Protein AF-A0A4D0QT08-F1 (afdb_monomer)

Nearest PDB structures (foldseek):
  4ldz-assembly1_B  TM=4.249E-01  e=3.659E-02  Bacillus subtilis subsp. 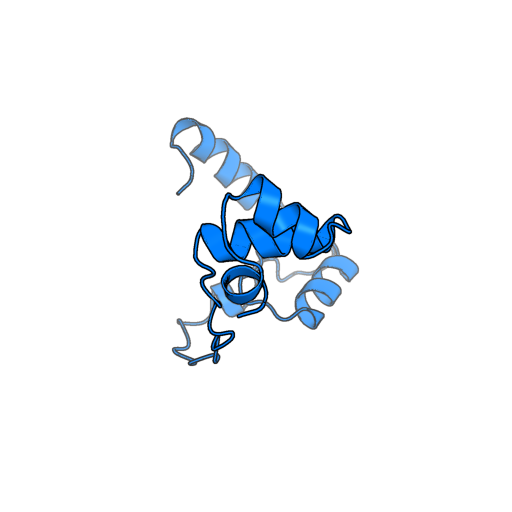subtilis str. 168
  5cy1-assembly1_A  TM=9.539E-01  e=2.562E+00  Escherichia coli
  4gvp-assembly1_A  TM=3.698E-01  e=5.782E-02  Staphylococcus aureus subsp. aureus Mu50
  6koq-assembly1_F  TM=3.698E-01  e=1.333E+00  Mycobacterium tuberculosis H37Rv
  6kon-assembly1_F  TM=3.008E-01  e=1.848E+00  Mycobacterium tuberculosis H37Rv

Sequence (100 aa):
MVSRSWYSQAVELLMCPTATLLSDVEPIENLVKTVRSGNTHAERISAMLTSPAMTETHDFSYRSVILTLSERKVLRLLGKGWGINQIASLLKKSNKTISA

Mean predicted aligned error: 13.87 Å

pLDDT: mean 83.4, std 14.71, range [43.84, 98.06]

Organism: Escherichia coli (NCBI:txid562)

Structure (mmCIF, 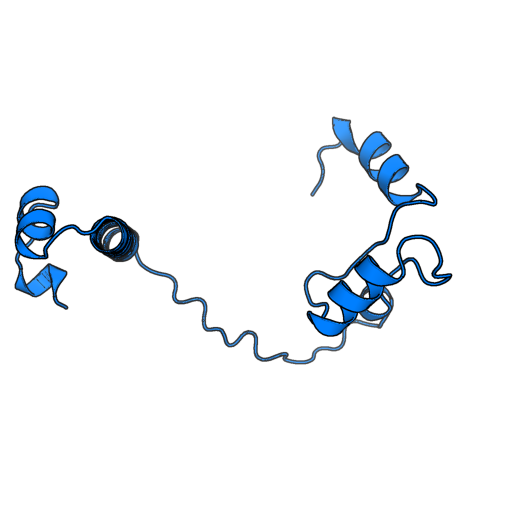N/CA/C/O backbone):
data_AF-A0A4D0QT08-F1
#
_entry.id   AF-A0A4D0QT08-F1
#
loop_
_atom_site.group_PDB
_atom_site.id
_atom_site.type_symbol
_atom_site.label_atom_id
_atom_site.label_alt_id
_atom_site.label_comp_id
_atom_site.label_asym_id
_atom_site.label_entity_id
_atom_site.label_seq_id
_atom_site.pdbx_PDB_ins_code
_atom_site.Cartn_x
_atom_site.Cartn_y
_atom_site.Cartn_z
_atom_site.occupancy
_atom_site.B_iso_or_equiv
_atom_site.auth_seq_id
_atom_site.auth_comp_id
_atom_site.auth_asym_id
_atom_site.auth_atom_id
_atom_site.pdbx_PDB_model_num
ATOM 1 N N . MET A 1 1 ? 0.597 12.762 5.099 1.00 65.69 1 MET A N 1
ATOM 2 C CA . MET A 1 1 ? -0.083 13.665 6.056 1.00 65.69 1 MET A CA 1
ATOM 3 C C . MET A 1 1 ? -1.460 13.998 5.508 1.00 65.69 1 MET A C 1
ATOM 5 O O . MET A 1 1 ? -1.563 14.260 4.315 1.00 65.69 1 MET A O 1
ATOM 9 N N . VAL A 1 2 ? -2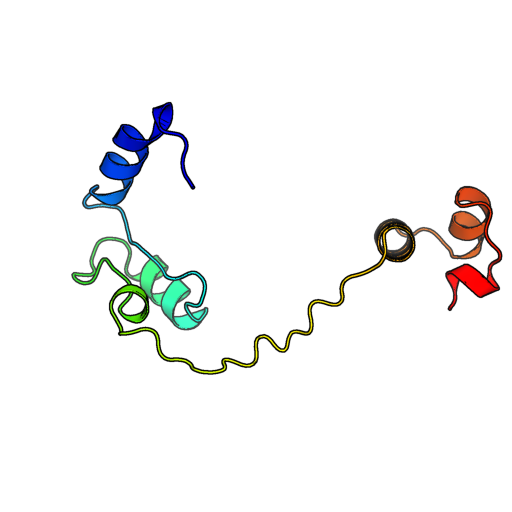.504 13.928 6.335 1.00 78.69 2 VAL A N 1
ATOM 10 C CA . VAL A 1 2 ? -3.887 14.225 5.918 1.00 78.69 2 VAL A CA 1
ATOM 11 C C . VAL A 1 2 ? -4.029 15.729 5.649 1.00 78.69 2 VAL A C 1
ATOM 13 O O . VAL A 1 2 ? -3.457 16.543 6.373 1.00 78.69 2 VAL A O 1
ATOM 16 N N . SER A 1 3 ? -4.755 16.110 4.593 1.00 89.94 3 SER A N 1
ATOM 17 C CA . SER A 1 3 ? -5.023 17.522 4.283 1.00 89.94 3 SER A CA 1
ATOM 18 C C . SER A 1 3 ? -5.833 18.188 5.402 1.00 89.94 3 SER A C 1
ATOM 20 O O . SER A 1 3 ? -6.719 17.561 5.985 1.00 89.94 3 SER A O 1
ATOM 22 N N . ARG A 1 4 ? -5.573 19.477 5.673 1.00 89.06 4 ARG A N 1
ATOM 23 C CA . ARG A 1 4 ? -6.263 20.243 6.731 1.00 89.06 4 ARG A CA 1
ATOM 24 C C . ARG A 1 4 ? -7.782 20.218 6.581 1.00 89.06 4 ARG A C 1
ATOM 26 O O . ARG A 1 4 ? -8.479 20.150 7.584 1.00 89.06 4 ARG A O 1
ATOM 33 N N . SER A 1 5 ? -8.278 20.210 5.346 1.00 92.56 5 SER A N 1
ATOM 34 C CA . SER A 1 5 ? -9.712 20.159 5.037 1.00 92.56 5 SER A CA 1
ATOM 35 C C . SER A 1 5 ? -10.401 18.888 5.543 1.00 92.56 5 SER A C 1
ATOM 37 O O . SER A 1 5 ? -11.607 18.897 5.742 1.00 92.56 5 SER A O 1
ATOM 39 N N . TRP A 1 6 ? -9.644 17.808 5.758 1.00 90.31 6 TRP A N 1
ATOM 40 C CA . TRP A 1 6 ? -10.149 16.500 6.188 1.00 90.31 6 TRP A CA 1
ATOM 41 C C . TRP A 1 6 ? -9.723 16.136 7.610 1.00 90.31 6 TRP A C 1
ATOM 43 O O . TRP A 1 6 ? -10.031 15.047 8.084 1.00 90.31 6 TRP A O 1
ATOM 53 N N . TYR A 1 7 ? -8.996 17.023 8.293 1.00 90.94 7 TYR A N 1
ATOM 54 C CA . TYR A 1 7 ? -8.416 16.718 9.595 1.00 90.94 7 TYR A CA 1
ATOM 55 C C . TYR A 1 7 ? -9.491 16.453 10.652 1.00 90.94 7 TYR A C 1
ATOM 57 O O . TYR A 1 7 ? -9.400 15.460 11.364 1.00 90.94 7 TYR A O 1
ATOM 65 N N . SER A 1 8 ? -10.535 17.287 10.715 1.00 89.88 8 SER A N 1
ATOM 66 C CA . SER A 1 8 ? -11.655 17.093 11.647 1.00 89.88 8 SER A CA 1
ATOM 67 C C . SER A 1 8 ? -12.336 15.740 11.443 1.00 89.88 8 SER A C 1
ATOM 69 O O . SER A 1 8 ? -12.545 15.012 12.409 1.00 89.88 8 SER A O 1
ATOM 71 N N . GLN A 1 9 ? -12.596 15.368 10.187 1.00 89.69 9 GLN A N 1
ATOM 72 C CA . GLN A 1 9 ? -13.221 14.091 9.850 1.00 89.69 9 GLN A CA 1
ATOM 73 C C . GLN A 1 9 ? -12.317 12.900 10.182 1.00 89.69 9 GLN A C 1
ATOM 75 O O . GLN A 1 9 ? -12.785 11.881 10.682 1.00 89.69 9 GLN A O 1
ATOM 80 N N . ALA A 1 10 ? -11.015 13.023 9.917 1.00 88.06 10 ALA A N 1
ATOM 81 C CA . ALA A 1 10 ? -10.045 11.990 10.252 1.00 88.06 10 ALA A CA 1
ATOM 82 C C . ALA A 1 10 ? -9.950 11.783 11.769 1.00 88.06 10 ALA A C 1
ATOM 84 O O . ALA A 1 10 ? -9.906 10.642 12.214 1.00 88.06 10 ALA A O 1
ATOM 85 N N . VAL A 1 11 ? -9.963 12.865 12.556 1.00 87.88 11 VAL A N 1
ATOM 86 C CA . VAL A 1 11 ? -9.985 12.794 14.024 1.00 87.88 11 VAL A CA 1
ATOM 87 C C . VAL A 1 11 ? -11.269 12.137 14.516 1.00 87.88 11 VAL A C 1
ATOM 89 O O . VAL A 1 11 ? -11.199 11.263 15.371 1.00 87.88 11 VAL A O 1
ATOM 92 N N . GLU A 1 12 ? -12.426 12.501 13.968 1.00 88.56 12 GLU A N 1
ATOM 93 C CA . GLU A 1 12 ? -13.701 11.886 14.348 1.00 88.56 12 GLU A CA 1
ATOM 94 C C . GLU A 1 12 ? -13.683 10.369 14.118 1.00 88.56 12 GLU A C 1
ATOM 96 O O . GLU A 1 12 ? -13.990 9.608 15.033 1.00 88.56 12 GLU A O 1
ATOM 101 N N . LEU A 1 13 ? -13.215 9.926 12.946 1.00 85.12 13 LEU A N 1
ATOM 102 C CA . LEU A 1 13 ? -13.048 8.505 12.628 1.00 85.12 13 LEU A CA 1
ATOM 103 C C . LEU A 1 13 ? -12.055 7.806 13.564 1.00 85.12 13 LEU A C 1
ATOM 105 O O . LEU A 1 13 ? -12.271 6.654 13.931 1.00 85.12 13 LEU A O 1
ATOM 109 N N . LEU A 1 14 ? -10.984 8.495 13.966 1.00 84.69 14 LEU A N 1
ATOM 110 C CA . LEU A 1 14 ? -9.980 7.968 14.892 1.00 84.69 14 LEU A CA 1
ATOM 111 C C . LEU A 1 14 ? -10.539 7.786 16.312 1.00 84.69 14 LEU A C 1
ATOM 113 O O . LEU A 1 14 ? -10.147 6.863 17.020 1.00 84.69 14 LEU A O 1
ATOM 117 N N . MET A 1 15 ? -11.444 8.676 16.722 1.00 83.06 15 MET A N 1
ATOM 118 C CA . MET A 1 15 ? -12.066 8.692 18.049 1.00 83.06 15 MET A CA 1
ATOM 119 C C . MET A 1 15 ? -13.340 7.837 18.118 1.00 83.06 15 MET A C 1
ATOM 121 O O . MET A 1 15 ? -13.883 7.641 19.208 1.00 83.06 15 MET A O 1
ATOM 125 N N . CYS A 1 16 ? -13.838 7.326 16.986 1.00 81.69 16 CYS A N 1
ATOM 126 C CA . CYS A 1 16 ? -15.021 6.475 16.959 1.00 81.69 16 CYS A CA 1
ATOM 127 C C . CYS A 1 16 ? -14.818 5.224 17.831 1.00 81.69 16 CYS A C 1
ATOM 129 O O . CYS A 1 16 ? -13.825 4.510 17.682 1.00 81.69 16 CYS A O 1
ATOM 131 N N . PRO A 1 17 ? -15.795 4.861 18.681 1.00 76.50 17 PRO A N 1
ATOM 132 C CA . PRO A 1 17 ? -15.690 3.691 19.547 1.00 76.50 17 PRO A CA 1
ATOM 133 C C . PRO A 1 17 ? -15.739 2.353 18.796 1.00 76.50 17 PRO A C 1
ATOM 135 O O . PRO A 1 17 ? -15.647 1.308 19.428 1.00 76.50 17 PRO A O 1
ATOM 138 N N . THR A 1 18 ? -15.936 2.385 17.480 1.00 82.12 18 THR A N 1
ATOM 139 C CA . THR A 1 18 ? -15.921 1.240 16.563 1.00 82.12 18 THR A CA 1
ATOM 140 C C . THR A 1 18 ? -14.635 1.154 15.744 1.00 82.12 18 THR A C 1
ATOM 142 O O . THR A 1 18 ? -14.475 0.211 14.971 1.00 82.12 18 THR A O 1
ATOM 145 N N . ALA A 1 19 ? -13.734 2.129 15.878 1.00 84.69 19 ALA A N 1
ATOM 146 C CA . ALA A 1 19 ? -12.458 2.137 15.185 1.00 84.69 19 ALA A CA 1
ATOM 147 C C . ALA A 1 19 ? -11.383 1.423 16.013 1.00 84.69 19 ALA A C 1
ATOM 149 O O . ALA A 1 19 ? -11.390 1.433 17.246 1.00 84.69 19 ALA A O 1
ATOM 150 N N . THR A 1 20 ? -10.439 0.799 15.316 1.00 87.19 20 THR A N 1
ATOM 151 C CA . THR A 1 20 ? -9.255 0.177 15.913 1.00 87.19 20 THR A CA 1
ATOM 152 C C . THR A 1 20 ? -8.026 0.658 15.156 1.00 87.19 20 THR A C 1
ATOM 154 O O . THR A 1 20 ? -7.984 0.583 13.927 1.00 87.19 20 THR A O 1
ATOM 157 N N . LEU A 1 21 ? -7.043 1.187 15.882 1.00 87.75 21 LEU A N 1
ATOM 158 C CA . LEU A 1 21 ? -5.784 1.679 15.335 1.00 87.75 21 LEU A CA 1
ATOM 159 C C . LEU A 1 21 ? -4.747 0.566 15.336 1.00 87.75 21 LEU A C 1
ATOM 161 O O . LEU A 1 21 ? -4.391 0.029 16.384 1.00 87.75 21 LEU A O 1
ATOM 165 N N . LEU A 1 22 ? -4.247 0.255 14.147 1.00 88.31 22 LEU A N 1
ATOM 166 C CA . LEU A 1 22 ? -3.268 -0.794 13.904 1.00 88.31 22 LEU A CA 1
ATOM 167 C C . LEU A 1 22 ? -1.970 -0.170 13.399 1.00 88.31 22 LEU A C 1
ATOM 169 O O . LEU A 1 22 ? -2.002 0.802 12.642 1.00 88.31 22 LEU A O 1
ATOM 173 N N . SER A 1 23 ? -0.837 -0.723 13.827 1.00 86.25 23 SER A N 1
ATOM 174 C CA . SER A 1 23 ? 0.458 -0.363 13.255 1.00 86.25 23 SER A CA 1
ATOM 175 C C . SER A 1 23 ? 0.590 -0.943 11.846 1.00 86.25 23 SER A C 1
ATOM 177 O O . SER A 1 23 ? 0.053 -2.004 11.533 1.00 86.25 23 SER A O 1
ATOM 179 N N . ASP A 1 24 ? 1.323 -0.235 10.994 1.00 84.50 24 ASP A N 1
ATOM 180 C CA . ASP A 1 24 ? 1.727 -0.678 9.661 1.00 84.50 24 ASP A CA 1
ATOM 181 C C . ASP A 1 24 ? 2.672 -1.888 9.681 1.00 84.50 24 ASP A C 1
ATOM 183 O O . ASP A 1 24 ? 2.813 -2.566 8.664 1.00 84.50 24 ASP A O 1
ATOM 187 N N . VAL A 1 25 ? 3.279 -2.182 10.832 1.00 83.38 25 VAL A N 1
ATOM 188 C CA . VAL A 1 25 ? 4.168 -3.330 11.046 1.00 83.38 25 VAL A CA 1
ATOM 189 C C . VAL A 1 25 ? 3.543 -4.433 11.913 1.00 83.38 25 VAL A C 1
ATOM 191 O O . VAL A 1 25 ? 4.258 -5.305 12.399 1.00 83.38 25 VAL A O 1
ATOM 194 N N . GLU A 1 26 ? 2.218 -4.427 12.109 1.00 84.62 26 GLU A N 1
ATOM 195 C CA . GLU A 1 26 ? 1.529 -5.511 12.828 1.00 84.62 26 GLU A CA 1
ATOM 196 C C . GLU A 1 26 ? 1.664 -6.861 12.095 1.00 84.62 26 GLU A C 1
ATOM 198 O O . GLU A 1 26 ? 1.343 -6.941 10.901 1.00 84.62 26 GLU A O 1
ATOM 203 N N . PRO A 1 27 ? 2.072 -7.951 12.779 1.00 85.06 27 PRO A N 1
ATOM 204 C CA . PRO A 1 27 ? 2.033 -9.289 12.200 1.00 85.06 27 PRO A CA 1
ATOM 205 C C . PRO A 1 27 ? 0.608 -9.716 11.821 1.00 85.06 27 PRO A C 1
ATOM 207 O O . PRO A 1 27 ? -0.395 -9.316 12.424 1.00 85.06 27 PRO A O 1
ATOM 210 N N . ILE A 1 28 ? 0.516 -10.593 10.818 1.00 87.50 28 ILE A N 1
ATOM 211 C CA . ILE A 1 28 ? -0.758 -11.055 10.247 1.00 87.50 28 ILE A CA 1
ATOM 212 C C . ILE A 1 28 ? -1.625 -11.731 11.313 1.00 87.50 28 ILE A C 1
ATOM 214 O O . ILE A 1 28 ? -2.844 -11.564 11.324 1.00 87.50 28 ILE A O 1
ATOM 218 N N . GLU A 1 29 ? -1.017 -12.462 12.240 1.00 88.00 29 GLU A N 1
ATOM 219 C CA . GLU A 1 29 ? -1.700 -13.163 13.325 1.00 88.00 29 GLU A CA 1
ATOM 220 C C . GLU A 1 29 ? -2.472 -12.188 14.222 1.00 88.00 29 GLU A C 1
ATOM 222 O O . GLU A 1 29 ? -3.628 -12.443 14.575 1.00 88.00 29 GLU A O 1
ATOM 227 N N . ASN A 1 30 ? -1.869 -11.040 14.534 1.00 84.88 30 ASN A N 1
ATOM 228 C CA . ASN A 1 30 ? -2.485 -9.998 15.348 1.00 84.88 30 ASN A CA 1
ATOM 229 C C . ASN A 1 30 ? -3.571 -9.239 14.579 1.00 84.88 30 ASN A C 1
ATOM 231 O O . ASN A 1 30 ? -4.623 -8.932 15.150 1.00 84.88 30 ASN A O 1
ATOM 235 N N . LEU A 1 31 ? -3.378 -9.003 13.276 1.00 87.62 31 LEU A N 1
ATOM 236 C CA . LEU A 1 31 ? -4.428 -8.466 12.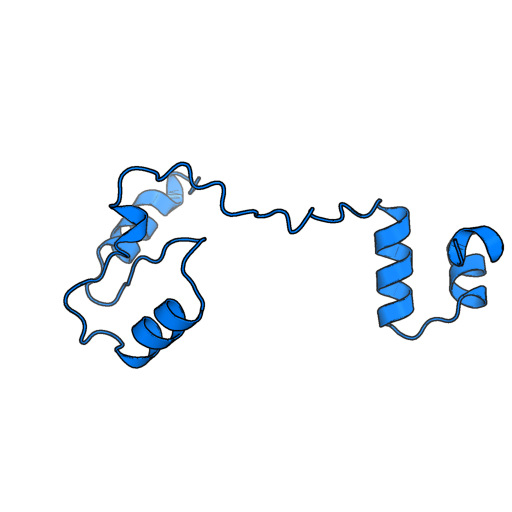403 1.00 87.62 31 LEU A CA 1
ATOM 237 C C . LEU A 1 31 ? -5.648 -9.393 12.386 1.00 87.62 31 LEU A C 1
ATOM 239 O O . LEU A 1 31 ? -6.774 -8.950 12.616 1.00 87.62 31 LEU A O 1
ATOM 243 N N . VAL A 1 32 ? -5.434 -10.695 12.182 1.00 90.00 32 VAL A N 1
ATOM 244 C CA . VAL A 1 32 ? -6.501 -11.705 12.178 1.00 90.00 32 VAL A CA 1
ATOM 245 C C . VAL A 1 32 ? -7.202 -11.760 13.532 1.00 90.00 32 VAL A C 1
ATOM 247 O O . VAL A 1 32 ? -8.433 -11.815 13.576 1.00 90.00 32 VAL A O 1
ATOM 250 N N . LYS A 1 33 ? -6.447 -11.719 14.636 1.00 87.31 33 LYS A N 1
ATOM 251 C CA . LYS A 1 33 ? -7.007 -11.675 15.991 1.00 87.31 33 LYS A CA 1
ATOM 252 C C . LYS A 1 33 ? -7.907 -10.456 16.169 1.00 87.31 33 LYS A C 1
ATOM 254 O O . LYS A 1 33 ? -9.045 -10.631 16.592 1.00 87.31 33 LYS A O 1
ATOM 259 N N . THR A 1 34 ? -7.436 -9.275 15.774 1.00 86.62 34 THR A N 1
ATOM 260 C CA . THR A 1 34 ? -8.174 -8.008 15.886 1.00 86.62 34 THR A CA 1
ATOM 261 C C . THR A 1 34 ? -9.471 -8.029 15.077 1.00 86.62 34 THR A C 1
ATOM 263 O O . THR A 1 34 ? -10.540 -7.689 15.585 1.00 86.62 34 THR A O 1
ATOM 266 N N . VAL A 1 35 ? -9.408 -8.494 13.826 1.00 86.81 35 VAL A N 1
ATOM 267 C CA . VAL A 1 35 ? -10.587 -8.609 12.954 1.00 86.81 35 VAL A CA 1
ATOM 268 C C . VAL A 1 35 ? -11.608 -9.587 13.538 1.00 86.81 35 VAL A C 1
ATOM 270 O O . VAL A 1 35 ? -12.804 -9.304 13.531 1.00 86.81 35 VAL A O 1
ATOM 273 N N . ARG A 1 36 ? -11.155 -10.724 14.080 1.00 88.38 36 ARG A N 1
ATOM 274 C CA . ARG A 1 36 ? -12.035 -11.738 14.683 1.00 88.38 36 ARG A CA 1
ATOM 275 C C . ARG A 1 36 ? -12.639 -11.295 16.010 1.00 88.38 36 ARG A C 1
ATOM 277 O O . ARG A 1 36 ? -13.791 -11.620 16.275 1.00 88.38 36 ARG A O 1
ATOM 284 N N . SER A 1 37 ? -11.889 -10.568 16.837 1.00 83.50 37 SER A N 1
ATOM 285 C CA . SER A 1 37 ? -12.413 -9.994 18.081 1.00 83.50 37 SER A CA 1
ATOM 286 C C . SER A 1 37 ? -13.425 -8.878 17.819 1.00 83.50 37 SER A C 1
ATOM 288 O O . SER A 1 37 ? -14.264 -8.592 18.678 1.00 83.50 37 SER A O 1
ATOM 290 N N . GLY A 1 38 ? -13.372 -8.255 16.639 1.00 77.19 38 GLY A N 1
ATOM 291 C CA . GLY A 1 38 ? -14.221 -7.126 16.281 1.00 77.19 38 GLY A CA 1
ATOM 292 C C . GLY A 1 38 ? -14.169 -6.036 17.352 1.00 77.19 38 GLY A C 1
ATOM 293 O O . GLY A 1 38 ? -13.129 -5.796 17.961 1.00 77.19 38 GLY A O 1
ATOM 294 N N . ASN A 1 39 ? -15.316 -5.421 17.645 1.00 70.81 39 ASN A N 1
ATOM 295 C CA . ASN A 1 39 ? -15.398 -4.330 18.620 1.00 70.81 39 ASN A CA 1
ATOM 296 C C . ASN A 1 39 ? -15.506 -4.782 20.093 1.00 70.81 39 ASN A C 1
ATOM 298 O O . ASN A 1 39 ? -15.881 -3.994 20.959 1.00 70.81 39 ASN A O 1
ATOM 302 N N . THR A 1 40 ? -15.250 -6.060 20.390 1.00 71.81 40 THR A N 1
ATOM 303 C CA . THR A 1 40 ? -15.374 -6.594 21.760 1.00 71.81 40 THR A CA 1
ATOM 304 C C . THR A 1 40 ? -14.102 -6.414 22.592 1.00 71.81 40 THR A C 1
ATOM 306 O O . THR A 1 40 ? -14.124 -6.636 23.801 1.00 71.81 40 THR A O 1
ATOM 309 N N . HIS A 1 41 ? -12.992 -6.008 21.966 1.00 67.12 41 HIS A N 1
ATOM 310 C CA . HIS A 1 41 ? -11.704 -5.848 22.635 1.00 67.12 41 HIS A CA 1
ATOM 311 C C . HIS A 1 41 ? -11.556 -4.473 23.306 1.00 67.12 41 HIS A C 1
ATOM 313 O O . HIS A 1 41 ? -11.933 -3.444 22.742 1.00 67.12 41 HIS A O 1
ATOM 319 N N . ALA A 1 42 ? -10.996 -4.464 24.522 1.00 61.81 42 ALA A N 1
ATOM 320 C CA . ALA A 1 42 ? -10.737 -3.246 25.294 1.00 61.81 42 ALA A CA 1
ATOM 321 C C . ALA A 1 42 ? -9.532 -2.454 24.752 1.00 61.81 42 ALA A C 1
ATOM 323 O O . ALA A 1 42 ? -9.533 -1.224 24.791 1.00 61.81 42 ALA A O 1
ATOM 324 N N . GLU A 1 43 ? -8.531 -3.147 24.202 1.00 68.56 43 GLU A N 1
ATOM 325 C CA . GLU A 1 43 ? -7.384 -2.520 23.544 1.00 68.56 43 GLU A CA 1
ATOM 326 C C . GLU A 1 43 ? -7.721 -2.198 22.087 1.00 68.56 43 GLU A C 1
ATOM 328 O O . GLU A 1 43 ? -7.782 -3.076 21.229 1.00 68.56 43 GLU A O 1
ATOM 333 N N . ARG A 1 44 ? -7.972 -0.912 21.822 1.00 77.81 44 ARG A N 1
ATOM 334 C CA . ARG A 1 44 ? -8.316 -0.387 20.487 1.00 77.81 44 ARG A CA 1
ATOM 335 C C . ARG A 1 44 ? -7.140 0.256 19.765 1.00 77.81 44 ARG A C 1
ATOM 337 O O . ARG A 1 44 ? -7.286 0.695 18.629 1.00 77.81 44 ARG A O 1
ATOM 344 N N . ILE A 1 45 ? -5.998 0.349 20.432 1.00 86.31 45 ILE A N 1
ATOM 345 C CA . ILE A 1 45 ? -4.759 0.884 19.883 1.00 86.31 45 ILE A CA 1
ATOM 346 C C . ILE A 1 45 ? -3.734 -0.232 19.999 1.00 86.31 45 ILE A C 1
ATOM 348 O O . ILE A 1 45 ? -3.506 -0.734 21.097 1.00 86.31 45 ILE A O 1
ATOM 352 N N . SER A 1 46 ? -3.148 -0.630 18.871 1.00 85.50 46 SER A N 1
ATOM 353 C CA . SER A 1 46 ? -2.062 -1.607 18.837 1.00 85.50 46 SER A CA 1
ATOM 354 C C . SER A 1 46 ? -0.951 -1.190 19.801 1.00 85.50 46 SER A C 1
ATOM 356 O O . SER A 1 46 ? -0.463 -0.057 19.751 1.00 85.50 46 SER A O 1
ATOM 358 N N . ALA A 1 47 ? -0.518 -2.127 20.646 1.00 82.81 47 ALA A N 1
ATOM 359 C CA . ALA A 1 47 ? 0.575 -1.910 21.586 1.00 82.81 47 ALA A CA 1
ATOM 360 C C . ALA A 1 47 ? 1.876 -1.482 20.880 1.00 82.81 47 ALA A C 1
ATOM 362 O O . ALA A 1 47 ? 2.687 -0.765 21.466 1.00 82.81 47 ALA A O 1
ATOM 363 N N . MET A 1 48 ? 2.056 -1.853 19.605 1.00 81.81 48 MET A N 1
ATOM 364 C CA . MET A 1 48 ? 3.206 -1.442 18.793 1.00 81.81 48 MET A CA 1
ATOM 365 C C . MET A 1 48 ? 3.221 0.065 18.502 1.00 81.81 48 MET A C 1
ATOM 367 O O . MET A 1 48 ? 4.297 0.637 18.371 1.00 81.81 48 MET A O 1
ATOM 371 N N . LEU A 1 49 ? 2.057 0.726 18.449 1.00 83.69 49 LEU A N 1
ATOM 372 C CA . LEU A 1 49 ? 1.959 2.185 18.282 1.00 83.69 49 LEU A CA 1
ATOM 373 C C . LEU A 1 49 ? 2.317 2.950 19.561 1.00 83.69 49 LEU A C 1
ATOM 375 O O . LEU A 1 49 ? 2.718 4.110 19.497 1.00 83.69 49 LEU A O 1
ATOM 379 N N . THR A 1 50 ? 2.124 2.320 20.721 1.00 81.62 50 THR A N 1
ATOM 380 C CA . THR A 1 50 ? 2.377 2.919 22.040 1.00 81.62 50 THR A CA 1
ATOM 381 C C . THR A 1 50 ? 3.726 2.524 22.629 1.00 81.62 50 THR A C 1
ATOM 383 O O . THR A 1 50 ? 4.193 3.164 23.570 1.00 81.62 50 THR A O 1
ATOM 386 N N . SER A 1 51 ? 4.347 1.468 22.102 1.00 77.31 51 SER A N 1
ATOM 387 C CA . SER A 1 51 ? 5.681 1.044 22.506 1.00 77.31 51 SER A CA 1
ATOM 388 C C . SER A 1 51 ? 6.701 2.093 22.049 1.00 77.31 51 SER A C 1
ATOM 390 O O . SER A 1 51 ? 6.619 2.551 20.904 1.00 77.31 51 SER A O 1
ATOM 392 N N . PRO A 1 52 ? 7.663 2.502 22.900 1.00 68.75 52 PRO A N 1
ATOM 393 C CA . PRO A 1 52 ? 8.772 3.334 22.450 1.00 68.75 52 PRO A CA 1
ATOM 394 C C . PRO A 1 52 ? 9.417 2.641 21.256 1.00 68.75 52 PRO A C 1
ATOM 396 O O . PRO A 1 52 ? 9.632 1.433 21.321 1.00 68.75 52 PRO A O 1
ATOM 399 N N . ALA A 1 53 ? 9.644 3.397 20.175 1.00 59.19 53 ALA A N 1
ATOM 400 C CA . ALA A 1 53 ? 10.117 2.882 18.897 1.00 59.19 53 ALA A CA 1
ATOM 401 C C . ALA A 1 53 ? 11.285 1.926 19.132 1.00 59.19 53 ALA A C 1
ATOM 403 O O . ALA A 1 53 ? 12.421 2.352 19.346 1.00 59.19 53 ALA A O 1
ATOM 404 N N . MET A 1 54 ? 10.986 0.629 19.140 1.00 51.44 54 MET A N 1
ATOM 405 C CA . MET A 1 54 ? 12.022 -0.367 19.187 1.00 51.44 54 MET A CA 1
ATOM 406 C C . MET A 1 54 ? 12.706 -0.215 17.841 1.00 51.44 54 MET A C 1
ATOM 408 O O . MET A 1 54 ? 12.124 -0.494 16.795 1.00 51.44 54 MET A O 1
ATOM 412 N N . THR A 1 55 ? 13.934 0.285 17.860 1.00 50.19 55 THR A N 1
ATOM 413 C CA . THR A 1 55 ? 14.880 0.169 16.755 1.00 50.19 55 THR A CA 1
ATOM 414 C C . THR A 1 55 ? 15.269 -1.300 16.579 1.00 50.19 55 THR A C 1
ATOM 416 O O . THR A 1 55 ? 16.444 -1.644 16.536 1.00 50.19 55 THR A O 1
ATOM 419 N N . GLU A 1 56 ? 14.294 -2.196 16.494 1.00 46.44 56 GLU A N 1
ATOM 420 C CA . GLU A 1 56 ? 14.468 -3.419 15.741 1.00 46.44 56 GLU A CA 1
ATOM 421 C C . GLU A 1 56 ? 14.266 -2.918 14.311 1.00 46.44 56 GLU A C 1
ATOM 423 O O . GLU A 1 56 ? 13.162 -2.590 13.892 1.00 46.44 56 GLU A O 1
ATOM 428 N N . THR A 1 57 ? 15.296 -2.655 13.509 1.00 48.09 57 THR A N 1
ATOM 429 C CA . THR A 1 57 ? 16.004 -3.710 12.767 1.00 48.09 57 THR A CA 1
ATOM 430 C C . THR A 1 57 ? 15.168 -4.974 12.538 1.00 48.09 57 THR A C 1
ATOM 432 O O . THR A 1 57 ? 15.703 -6.065 12.411 1.00 48.09 57 THR A O 1
ATOM 435 N N . HIS A 1 58 ? 13.844 -4.842 12.397 1.00 48.06 58 HIS A N 1
ATOM 436 C CA . HIS A 1 58 ? 13.100 -5.762 11.579 1.00 48.06 58 HIS A CA 1
ATOM 437 C C . HIS A 1 58 ? 13.754 -5.603 10.219 1.00 48.06 58 HIS A C 1
ATOM 439 O O . HIS A 1 58 ? 13.680 -4.532 9.609 1.00 48.06 58 HIS A O 1
ATOM 445 N N . ASP A 1 59 ? 14.486 -6.632 9.812 1.00 43.84 59 ASP A N 1
ATOM 446 C CA . ASP A 1 59 ? 14.964 -6.840 8.464 1.00 43.84 59 ASP A CA 1
ATOM 447 C C . ASP A 1 59 ? 13.745 -6.793 7.526 1.00 43.84 59 ASP A C 1
ATOM 449 O O . ASP A 1 59 ? 13.324 -7.775 6.926 1.00 43.84 59 ASP A O 1
ATOM 453 N N . PHE A 1 60 ? 13.227 -5.593 7.266 1.00 45.34 60 PHE A N 1
ATOM 454 C CA . PHE A 1 60 ? 12.582 -5.215 6.017 1.00 45.34 60 PHE A CA 1
ATOM 455 C C . PHE A 1 60 ? 13.630 -5.182 4.889 1.00 45.34 60 PHE A C 1
ATOM 457 O O . PHE A 1 60 ? 13.490 -4.483 3.896 1.00 45.34 60 PHE A O 1
ATOM 464 N N . SER A 1 61 ? 14.652 -6.034 4.998 1.00 44.75 61 SER A N 1
ATOM 465 C CA . SER A 1 61 ? 15.350 -6.678 3.905 1.00 44.75 61 SER A CA 1
ATOM 466 C C . SER A 1 61 ? 14.446 -7.706 3.194 1.00 44.75 61 SER A C 1
ATOM 468 O O . SER A 1 61 ? 14.920 -8.644 2.565 1.00 44.75 61 SER A O 1
ATOM 470 N N . TYR A 1 62 ? 13.138 -7.448 3.085 1.00 51.84 62 TYR A N 1
ATOM 471 C CA . TYR A 1 62 ? 12.631 -7.393 1.721 1.00 51.84 62 TYR A CA 1
ATOM 472 C C . TYR A 1 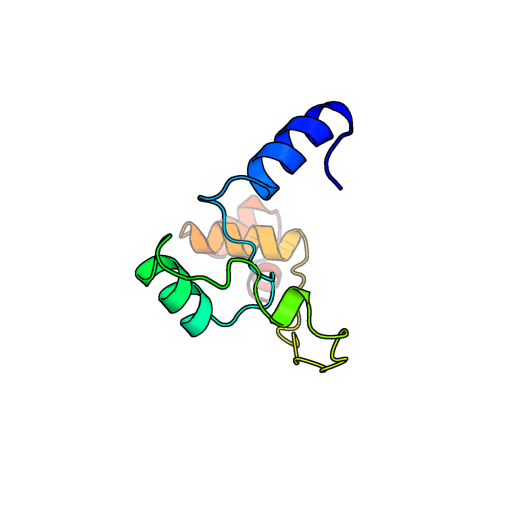62 ? 13.350 -6.214 1.088 1.00 51.84 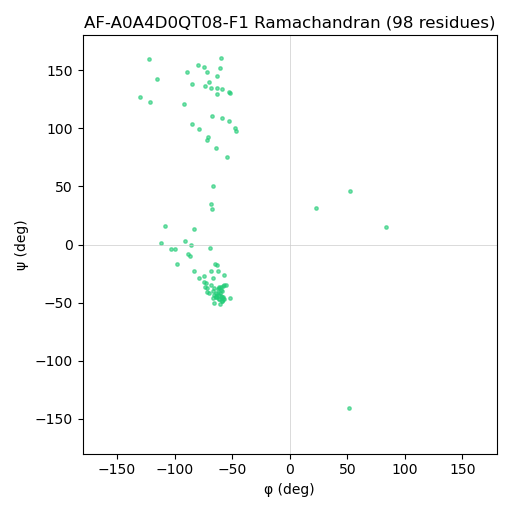62 TYR A C 1
ATOM 474 O O . TYR A 1 62 ? 12.823 -5.104 1.091 1.00 51.84 62 TYR A O 1
ATOM 482 N N . ARG A 1 63 ? 14.582 -6.429 0.597 1.00 55.84 63 ARG A N 1
ATOM 483 C CA . ARG A 1 63 ? 15.205 -5.514 -0.354 1.00 55.84 63 ARG A CA 1
ATOM 484 C C . ARG A 1 63 ? 14.126 -5.270 -1.384 1.00 55.84 63 ARG A C 1
ATOM 486 O O . ARG A 1 63 ? 13.858 -6.154 -2.194 1.00 55.84 63 ARG A O 1
ATOM 493 N N . SER A 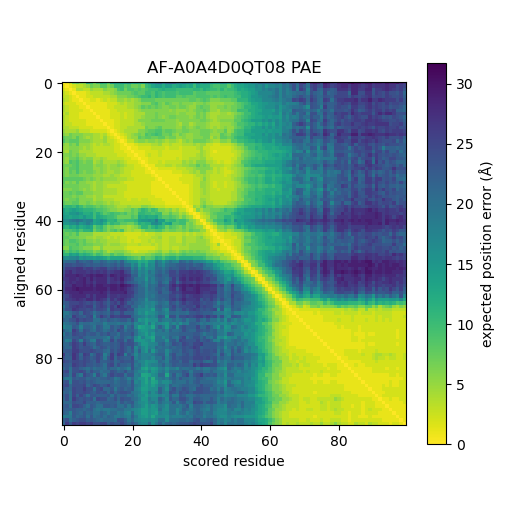1 64 ? 13.443 -4.135 -1.274 1.00 59.50 64 SER A N 1
ATOM 494 C CA . SER A 1 64 ? 12.467 -3.704 -2.249 1.00 59.50 64 SER A CA 1
ATOM 495 C C . SER A 1 64 ? 13.241 -3.772 -3.546 1.00 59.50 64 SER A C 1
ATOM 497 O O . SER A 1 64 ? 14.209 -3.031 -3.727 1.00 59.50 64 SER A O 1
ATOM 499 N N . VAL A 1 65 ? 12.950 -4.777 -4.372 1.00 71.25 65 VAL A N 1
ATOM 500 C CA . VAL A 1 65 ? 13.596 -4.892 -5.666 1.00 71.25 65 VAL A CA 1
ATOM 501 C C . VAL A 1 65 ? 12.985 -3.745 -6.442 1.00 71.25 65 VAL A C 1
ATOM 503 O O . VAL A 1 65 ? 11.870 -3.835 -6.965 1.00 71.25 65 VAL A O 1
ATOM 506 N N . ILE A 1 66 ? 13.667 -2.603 -6.400 1.00 84.50 66 ILE A N 1
ATOM 507 C CA . ILE A 1 66 ? 13.250 -1.411 -7.111 1.00 84.50 66 ILE A CA 1
ATOM 508 C C . ILE A 1 66 ? 13.522 -1.706 -8.577 1.00 84.50 66 ILE A C 1
ATOM 510 O O . ILE A 1 66 ? 14.608 -1.457 -9.089 1.00 84.50 66 ILE A O 1
ATOM 514 N N . LEU A 1 67 ? 12.517 -2.275 -9.238 1.00 89.31 67 LEU A N 1
ATOM 515 C CA . LEU A 1 67 ? 12.566 -2.499 -10.671 1.00 89.31 67 LEU A CA 1
ATOM 516 C C . LEU A 1 67 ? 12.652 -1.155 -11.384 1.00 89.31 67 LEU A C 1
ATOM 518 O O . LEU A 1 67 ? 11.852 -0.242 -11.105 1.00 89.31 67 LEU A O 1
ATOM 522 N N . THR A 1 68 ? 13.551 -1.070 -12.359 1.00 93.31 68 THR A N 1
ATOM 523 C CA . THR A 1 68 ? 13.594 0.047 -13.299 1.00 93.31 68 THR A CA 1
ATOM 524 C C . THR A 1 68 ? 12.271 0.146 -14.060 1.00 93.31 68 THR A C 1
ATOM 526 O O . THR A 1 68 ? 11.471 -0.795 -14.141 1.00 93.31 68 THR A O 1
ATOM 529 N N . LEU A 1 69 ? 12.000 1.313 -14.649 1.00 91.75 69 LEU A N 1
ATOM 530 C CA . LEU A 1 69 ? 10.775 1.514 -15.428 1.00 91.75 69 LEU A CA 1
ATOM 531 C C . LEU A 1 69 ? 10.661 0.499 -16.581 1.00 91.75 69 LEU A C 1
ATOM 533 O O . LEU A 1 69 ? 9.558 0.052 -16.899 1.00 91.75 69 LEU A O 1
ATOM 537 N N . SER A 1 70 ? 11.788 0.134 -17.198 1.00 92.75 70 SER A N 1
ATOM 538 C CA . SER A 1 70 ? 11.874 -0.890 -18.243 1.00 92.75 70 SER A CA 1
ATOM 539 C C . SER A 1 70 ? 11.543 -2.283 -17.721 1.00 92.75 70 SER A C 1
ATOM 541 O O . SER A 1 70 ? 10.663 -2.932 -18.285 1.00 92.75 70 SER A O 1
ATOM 543 N N . GLU A 1 71 ? 12.163 -2.716 -16.624 1.00 94.69 71 GLU A N 1
ATOM 544 C CA . GLU A 1 71 ? 11.909 -4.032 -16.016 1.00 94.69 71 GLU A CA 1
ATOM 545 C C . GLU A 1 71 ? 10.444 -4.185 -15.611 1.00 94.69 71 GLU A C 1
ATOM 547 O O . GLU A 1 71 ? 9.797 -5.181 -15.929 1.00 94.69 71 GLU A O 1
ATOM 552 N N . ARG A 1 72 ? 9.861 -3.151 -14.995 1.00 95.38 72 ARG A N 1
ATOM 553 C CA . ARG A 1 72 ? 8.448 -3.155 -14.593 1.00 95.38 72 ARG A CA 1
ATOM 554 C C . ARG A 1 72 ? 7.504 -3.298 -15.785 1.00 95.38 72 ARG A C 1
ATOM 556 O O . ARG A 1 72 ? 6.468 -3.954 -15.675 1.00 95.38 72 ARG A O 1
ATOM 563 N N . LYS A 1 73 ? 7.836 -2.674 -16.922 1.00 96.06 73 LYS A N 1
ATOM 564 C CA . LYS A 1 73 ? 7.060 -2.804 -18.166 1.00 96.06 73 LYS A CA 1
ATOM 565 C C . LYS A 1 73 ? 7.140 -4.225 -18.717 1.00 96.06 73 LYS A C 1
ATOM 567 O O . LYS A 1 73 ? 6.097 -4.777 -19.059 1.00 96.06 73 LYS A O 1
ATOM 572 N N . VAL A 1 74 ? 8.337 -4.812 -18.763 1.00 97.62 74 VAL A N 1
ATOM 573 C CA . VAL A 1 74 ? 8.546 -6.198 -19.214 1.00 97.62 74 VAL A CA 1
ATOM 574 C C . VAL A 1 74 ? 7.786 -7.173 -18.316 1.00 97.62 74 VAL A C 1
ATOM 576 O O . VAL A 1 74 ? 6.962 -7.934 -18.818 1.00 97.62 74 VAL A O 1
ATOM 579 N N . LEU A 1 75 ? 7.949 -7.074 -16.994 1.00 96.56 75 LEU A N 1
ATOM 580 C CA . LEU A 1 75 ? 7.272 -7.943 -16.027 1.00 96.56 75 LEU A CA 1
ATOM 581 C C . LEU A 1 75 ? 5.742 -7.856 -16.142 1.00 96.56 75 LEU A C 1
ATOM 583 O O . LEU A 1 75 ? 5.048 -8.870 -16.103 1.00 96.56 75 LEU A O 1
ATOM 587 N N . ARG A 1 76 ? 5.196 -6.651 -16.350 1.00 96.88 76 ARG A N 1
ATOM 588 C CA . ARG A 1 76 ? 3.752 -6.455 -16.546 1.00 96.88 76 ARG A CA 1
ATOM 589 C C . ARG A 1 76 ? 3.232 -7.097 -17.832 1.00 96.88 76 ARG A C 1
ATOM 591 O O . ARG A 1 76 ? 2.102 -7.573 -17.839 1.00 96.88 76 ARG A O 1
ATOM 598 N N . LEU A 1 77 ? 4.003 -7.070 -18.919 1.00 97.88 77 LEU A N 1
ATOM 599 C CA . LEU A 1 77 ? 3.621 -7.712 -20.181 1.00 97.88 77 LEU A CA 1
ATOM 600 C C . LEU A 1 77 ? 3.708 -9.238 -20.073 1.00 97.88 77 LEU A C 1
ATOM 602 O O . LEU A 1 77 ? 2.782 -9.922 -20.506 1.00 97.88 77 LEU A O 1
ATOM 606 N N . LEU A 1 78 ? 4.746 -9.760 -19.415 1.00 97.00 78 LEU A N 1
ATOM 607 C CA . LEU A 1 78 ? 4.865 -11.189 -19.107 1.00 97.00 78 LEU A CA 1
ATOM 608 C C . LEU A 1 78 ? 3.680 -11.684 -18.268 1.00 97.00 78 LEU A C 1
ATOM 610 O O . LEU A 1 78 ? 3.056 -12.678 -18.623 1.00 97.00 78 LEU A O 1
ATOM 614 N N . GLY A 1 79 ? 3.284 -10.941 -17.229 1.00 96.38 79 GLY A N 1
ATOM 615 C CA . GLY A 1 79 ? 2.097 -11.260 -16.424 1.00 96.38 79 GLY A CA 1
ATOM 616 C C . GLY A 1 79 ? 0.771 -11.222 -17.200 1.00 96.38 79 GLY A C 1
ATOM 617 O O . GLY A 1 79 ? -0.217 -11.789 -16.750 1.00 96.38 79 GLY A O 1
ATOM 618 N N . LYS A 1 80 ? 0.742 -10.586 -18.380 1.00 97.19 80 LYS A N 1
ATOM 619 C CA . LYS A 1 80 ? -0.391 -10.608 -19.324 1.00 97.19 80 LYS A CA 1
ATOM 620 C C . LYS A 1 80 ? -0.298 -11.742 -20.358 1.00 97.19 80 LYS A C 1
ATOM 622 O O . LYS A 1 80 ? -1.129 -11.786 -21.259 1.00 97.19 80 LYS A O 1
ATOM 627 N N . GLY A 1 81 ? 0.711 -12.610 -20.276 1.00 97.00 81 GLY A N 1
ATOM 628 C CA . GLY A 1 81 ? 0.925 -13.727 -21.201 1.00 97.00 81 GLY A CA 1
ATOM 629 C C . GLY A 1 81 ? 1.652 -13.365 -22.501 1.00 97.00 81 GLY A C 1
ATOM 630 O O . GLY A 1 81 ? 1.615 -14.143 -23.450 1.00 97.00 81 GLY A O 1
ATOM 631 N N . TRP A 1 82 ? 2.300 -12.199 -22.581 1.00 97.81 82 TRP A N 1
ATOM 632 C CA . TRP A 1 82 ? 3.066 -11.822 -23.774 1.00 97.81 82 TRP A CA 1
ATOM 633 C C . TRP A 1 82 ? 4.375 -12.610 -23.866 1.00 97.81 82 TRP A C 1
ATOM 635 O O . TRP A 1 82 ? 5.106 -12.727 -22.885 1.00 97.81 82 TRP A O 1
ATOM 645 N N . GLY A 1 83 ? 4.715 -13.092 -25.063 1.00 97.12 83 GLY A N 1
ATOM 646 C CA . GLY A 1 83 ? 5.986 -13.766 -25.331 1.00 97.12 83 GLY A CA 1
ATOM 647 C C . GLY A 1 83 ? 7.156 -12.794 -25.523 1.00 97.12 83 GLY A C 1
ATOM 648 O O . GLY A 1 83 ? 6.975 -11.665 -25.984 1.00 97.12 83 GLY A O 1
ATOM 649 N N . ILE A 1 84 ? 8.383 -13.254 -25.244 1.00 97.19 84 ILE A N 1
ATOM 650 C CA . ILE A 1 84 ? 9.625 -12.451 -25.305 1.00 97.19 84 ILE A CA 1
ATOM 651 C C . ILE A 1 84 ? 9.775 -11.724 -26.651 1.00 97.19 84 ILE A C 1
ATOM 653 O O . ILE A 1 84 ? 10.009 -10.517 -26.674 1.00 97.19 84 ILE A O 1
ATOM 657 N N . ASN A 1 85 ? 9.536 -12.420 -27.766 1.00 97.62 85 ASN A N 1
ATOM 658 C CA . ASN A 1 85 ? 9.616 -11.842 -29.112 1.00 97.62 85 ASN A CA 1
ATOM 659 C C . ASN A 1 85 ? 8.607 -10.702 -29.337 1.00 97.62 85 ASN A C 1
ATOM 661 O O . ASN A 1 85 ? 8.926 -9.697 -29.973 1.00 97.62 85 ASN A O 1
ATOM 665 N N . GLN A 1 86 ? 7.391 -10.836 -28.798 1.00 97.81 86 GLN A N 1
ATOM 666 C CA . GLN A 1 86 ? 6.343 -9.820 -28.924 1.00 97.81 86 GLN A CA 1
ATOM 667 C C . GLN A 1 86 ? 6.700 -8.575 -28.105 1.00 97.81 86 GLN A C 1
ATOM 669 O O . GLN A 1 86 ? 6.559 -7.450 -28.585 1.00 97.81 86 GLN A O 1
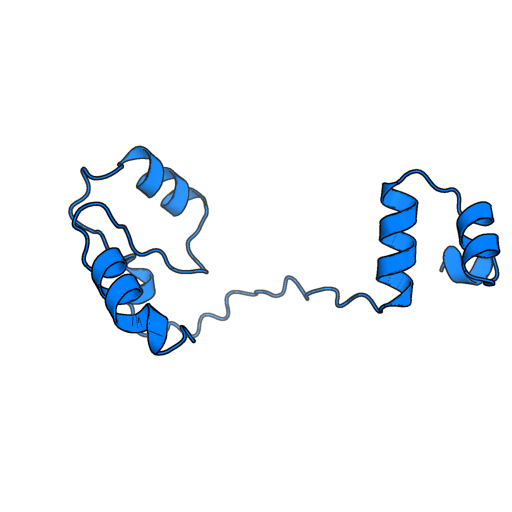ATOM 674 N N . ILE A 1 87 ? 7.219 -8.776 -26.891 1.00 98.06 87 ILE A N 1
ATOM 675 C CA . ILE A 1 87 ? 7.685 -7.695 -26.014 1.00 98.06 87 ILE A CA 1
ATOM 676 C C . ILE A 1 87 ? 8.878 -6.970 -26.648 1.00 98.06 87 ILE A C 1
ATOM 678 O O . ILE A 1 87 ? 8.893 -5.740 -26.687 1.00 98.06 87 ILE A O 1
ATOM 682 N N . ALA A 1 88 ? 9.849 -7.712 -27.183 1.00 97.50 88 ALA A N 1
ATOM 683 C CA . ALA A 1 88 ? 11.015 -7.172 -27.876 1.00 97.50 88 ALA A CA 1
ATOM 684 C C . ALA A 1 88 ? 10.605 -6.281 -29.060 1.00 97.50 88 ALA A C 1
ATOM 686 O O . ALA A 1 88 ? 11.059 -5.137 -29.162 1.00 97.50 88 ALA A O 1
ATOM 687 N N . SER A 1 89 ? 9.672 -6.761 -29.889 1.00 97.00 89 SER A N 1
ATOM 688 C CA . SER A 1 89 ? 9.115 -5.995 -31.007 1.00 97.00 89 SER A CA 1
ATOM 689 C C . SER A 1 89 ? 8.395 -4.726 -30.540 1.00 97.00 89 SER A C 1
ATOM 691 O O . SER A 1 89 ? 8.631 -3.648 -31.085 1.00 97.00 89 SER A O 1
ATOM 693 N N . LEU A 1 90 ? 7.544 -4.820 -29.514 1.00 96.69 90 LEU A N 1
ATOM 694 C CA . LEU A 1 90 ? 6.766 -3.687 -29.002 1.00 96.69 90 LEU A CA 1
ATOM 695 C C . LEU A 1 90 ? 7.656 -2.603 -28.377 1.00 96.69 90 LEU A C 1
ATOM 697 O O . LEU A 1 90 ? 7.450 -1.412 -28.604 1.00 96.69 90 LEU A O 1
ATOM 701 N N . LEU A 1 91 ? 8.651 -3.011 -27.586 1.00 95.38 91 LEU A N 1
ATOM 702 C CA . LEU A 1 91 ? 9.557 -2.104 -26.877 1.00 95.38 91 LEU A CA 1
ATOM 703 C C . LEU A 1 91 ? 10.752 -1.652 -27.729 1.00 95.38 91 LEU A C 1
ATOM 705 O O . LEU A 1 91 ? 11.577 -0.875 -27.241 1.00 95.38 91 LEU A O 1
ATOM 709 N N . LYS A 1 92 ? 10.855 -2.116 -28.983 1.00 96.06 92 LYS A N 1
ATOM 710 C CA . LYS A 1 92 ? 11.993 -1.870 -29.886 1.00 96.06 92 LYS A CA 1
ATOM 711 C C . LYS A 1 92 ? 13.333 -2.231 -29.224 1.00 96.06 92 LYS A C 1
ATOM 713 O O . LYS A 1 92 ? 14.288 -1.451 -29.245 1.00 96.06 92 LYS A O 1
ATOM 718 N N . LYS A 1 93 ? 13.390 -3.401 -28.581 1.00 96.00 93 LYS A N 1
ATOM 719 C CA . LYS A 1 93 ? 14.588 -3.966 -27.933 1.00 96.00 93 LYS A CA 1
ATOM 720 C C . LYS A 1 93 ? 14.917 -5.334 -28.514 1.00 96.00 93 LYS A C 1
ATOM 722 O O . LYS A 1 93 ? 14.070 -5.980 -29.115 1.00 96.00 93 LYS A O 1
ATOM 727 N N . SER A 1 94 ? 16.160 -5.776 -28.339 1.00 95.75 94 SER A N 1
ATOM 728 C CA . SER A 1 94 ? 16.559 -7.121 -28.757 1.00 95.75 94 SER A CA 1
ATOM 729 C C . SER A 1 94 ? 16.004 -8.176 -27.795 1.00 95.75 94 SER A C 1
ATOM 731 O O . SER A 1 94 ? 15.862 -7.912 -26.601 1.00 95.75 94 SER A O 1
ATOM 733 N N . ASN A 1 95 ? 15.777 -9.397 -28.282 1.00 96.12 95 ASN A N 1
ATOM 734 C CA . ASN A 1 95 ? 15.395 -10.524 -27.424 1.00 96.12 95 ASN A CA 1
ATOM 735 C C . ASN A 1 95 ? 16.418 -10.797 -26.317 1.00 96.12 95 ASN A C 1
ATOM 737 O O . ASN A 1 95 ? 16.027 -11.116 -25.198 1.00 96.12 95 ASN A O 1
ATOM 741 N N . LYS A 1 96 ? 17.716 -10.601 -26.600 1.00 97.00 96 LYS A N 1
ATOM 742 C CA . LYS A 1 96 ? 18.780 -10.714 -25.593 1.00 97.00 96 LYS A CA 1
ATOM 743 C C . LYS A 1 96 ? 18.572 -9.733 -24.439 1.00 97.00 96 LYS A C 1
ATOM 745 O O . LYS A 1 96 ? 18.776 -10.104 -23.298 1.00 97.00 96 LYS A O 1
ATOM 750 N N . THR A 1 97 ? 18.128 -8.510 -24.732 1.00 95.81 97 THR A N 1
ATOM 751 C CA . THR A 1 97 ? 17.864 -7.474 -23.720 1.00 95.81 97 THR A CA 1
ATOM 752 C C . THR A 1 97 ? 16.614 -7.756 -22.892 1.00 95.81 97 THR A C 1
ATOM 754 O O . THR A 1 97 ? 16.571 -7.362 -21.741 1.00 95.81 97 THR A O 1
ATOM 757 N N . ILE A 1 98 ? 15.586 -8.379 -23.472 1.00 96.69 98 ILE A N 1
ATOM 758 C CA . ILE A 1 98 ? 14.357 -8.729 -22.739 1.00 96.69 98 ILE A CA 1
ATOM 759 C C . ILE A 1 98 ? 14.547 -9.990 -21.884 1.00 96.69 98 ILE A C 1
ATOM 761 O O . ILE A 1 98 ? 13.865 -10.148 -20.879 1.00 96.69 98 ILE A O 1
ATOM 765 N N . SER A 1 99 ? 15.435 -10.893 -22.312 1.00 93.25 99 SER A N 1
ATOM 766 C CA . SER A 1 99 ? 15.719 -12.151 -21.606 1.00 93.25 99 SER A CA 1
ATOM 767 C C . SER A 1 99 ? 16.724 -11.993 -20.461 1.00 93.25 99 SER A C 1
ATOM 769 O O . SER A 1 99 ? 16.767 -12.862 -19.595 1.00 93.25 99 SER A O 1
ATOM 771 N N . ALA A 1 100 ? 17.556 -10.948 -20.514 1.00 91.69 100 ALA A N 1
ATOM 772 C CA . ALA A 1 100 ? 18.474 -10.560 -19.446 1.00 91.69 100 ALA A CA 1
ATOM 773 C C . ALA A 1 100 ? 17.715 -9.837 -18.329 1.00 91.69 100 ALA A C 1
ATOM 775 O O . ALA A 1 100 ? 18.034 -10.113 -17.154 1.00 91.69 100 ALA A O 1
#

Solvent-accessible surface area (backbone atoms only — not comparable to full-atom values): 6400 Å² total; per-residue (Å²): 1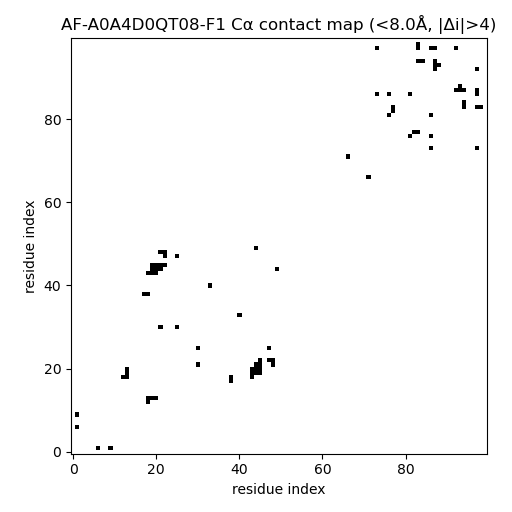33,82,56,79,94,47,42,68,60,51,49,49,54,68,68,36,89,80,47,68,51,72,48,97,80,61,54,68,69,58,53,52,49,49,64,72,50,49,81,77,54,87,75,43,58,37,64,74,69,72,44,76,83,68,85,63,81,67,74,68,71,63,67,74,78,79,63,50,76,65,55,49,52,50,52,54,40,45,78,71,72,51,51,65,68,58,50,14,63,74,71,74,47,53,55,70,68,73,73,104

Radius of gyration: 22.34 Å; Cα contacts (8 Å, |Δi|>4): 45; chains: 1; bounding box: 35×34×56 Å

InterPro domains:
  IPR016032 Signal transduction response regulator, C-terminal effector [SSF46894] (57-99)
  IPR036388 Winged helix-like DNA-binding domain superfamily [G3DSA:1.10.10.10] (26-100)

Foldseek 3Di:
DDDPVCPVVVVCQVPDLQAAADDPPDDPVVVVVDVVCGSVDPHRYPVCVVPDPPPPPPCPVVPVPPDDPLRVVLVVCVVVVDDLVRSCVVVVHDSVVSVD

Secondary structure (DSSP, 8-state):
---GGGHHHHHHHHH-TT--B--TT--HHHHHHHHHHGGG-S--B-HHHHS-----------------HHHHHHHHHHTTT--HHHHHHHHT--HHHHH-